Protein AF-A2Q1G0-F1 (afdb_monomer_lite)

Secondary structure (DSSP, 8-state):
-----HHHHHHHHHHHHHHHHHHHHTS---HHHHHHIIIIIITHHHHHHHHHS---HHHHHHHHHHHHHHHHHHHHTTS--

pLDDT: mean 74.25, std 13.34, range [36.53, 87.56]

Organism: Medicago truncatula (NCBI:txid3880)

Foldseek 3Di:
DDPVDPCNVCVVLVVVLVVLLVVCVVPPDDLVRLVCCLVPPLVVSVVVCVVVDDDDVVSVVVSVVVSVCSNVVVVVVVVVD

Radius of gyration: 14.49 Å; chains: 1; bounding box: 28×23×51 Å

Sequence (81 aa):
MVARSKKATFSFIKDRVWQKISSWSSKCLSKAGREVMIKYVLQAIPSYVMSIFRLPNTLLDEIEKIMSAFWWVMVVQAMEV

Structure (mmCIF, N/CA/C/O backbone):
data_AF-A2Q1G0-F1
#
_entry.id   AF-A2Q1G0-F1
#
loop_
_atom_site.group_PDB
_atom_site.id
_atom_site.type_symbol
_atom_site.label_atom_id
_atom_site.label_alt_id
_atom_site.label_comp_id
_atom_site.label_asym_id
_atom_site.label_entity_id
_atom_site.label_seq_id
_atom_site.pdbx_PDB_ins_code
_atom_site.Cartn_x
_atom_site.Cartn_y
_atom_site.Cartn_z
_atom_site.occupancy
_atom_site.B_iso_or_equiv
_atom_site.auth_seq_id
_atom_site.auth_comp_id
_atom_site.auth_asym_id
_atom_site.auth_atom_id
_atom_site.pdbx_PDB_model_num
ATOM 1 N N . MET A 1 1 ? 13.467 6.532 -29.978 1.00 41.56 1 MET A N 1
ATOM 2 C CA . MET A 1 1 ? 13.668 6.858 -28.547 1.00 41.56 1 MET A CA 1
ATOM 3 C C . MET A 1 1 ? 12.350 6.743 -27.777 1.00 41.56 1 MET A C 1
ATOM 5 O O . MET A 1 1 ? 11.703 7.750 -27.559 1.00 41.56 1 MET A O 1
ATOM 9 N N . VAL A 1 2 ? 11.923 5.550 -27.354 1.00 47.34 2 VAL A N 1
ATOM 10 C CA . VAL A 1 2 ? 10.942 5.401 -26.255 1.00 47.34 2 VAL A CA 1
ATOM 11 C C . VAL A 1 2 ? 11.348 4.156 -25.473 1.00 47.34 2 VAL A C 1
ATOM 13 O O . VAL A 1 2 ? 10.793 3.077 -25.619 1.00 47.34 2 VAL A O 1
ATOM 16 N N . ALA A 1 3 ? 12.370 4.309 -24.639 1.00 48.62 3 ALA A N 1
ATOM 17 C CA . ALA A 1 3 ? 12.535 3.466 -23.467 1.00 48.62 3 ALA A CA 1
ATOM 18 C C . ALA A 1 3 ? 11.819 4.183 -22.315 1.00 48.62 3 ALA A C 1
ATOM 20 O O . ALA A 1 3 ? 12.455 4.661 -21.378 1.00 48.62 3 ALA A O 1
ATOM 21 N N . ARG A 1 4 ? 10.487 4.353 -22.405 1.00 52.81 4 ARG A N 1
ATOM 22 C CA . ARG A 1 4 ? 9.719 4.761 -21.221 1.00 52.81 4 ARG A CA 1
ATOM 23 C C . ARG A 1 4 ? 9.850 3.610 -20.235 1.00 52.81 4 ARG A C 1
ATOM 25 O O . ARG A 1 4 ? 9.282 2.542 -20.434 1.00 52.81 4 ARG A O 1
ATOM 32 N N . SER A 1 5 ? 10.715 3.825 -19.250 1.00 58.88 5 SER A N 1
ATOM 33 C CA . SER A 1 5 ? 11.089 2.884 -18.204 1.00 58.88 5 SER A CA 1
ATOM 34 C C . SER A 1 5 ? 9.876 2.093 -17.721 1.00 58.88 5 SER A C 1
ATOM 36 O O . SER A 1 5 ? 8.841 2.689 -17.433 1.00 58.88 5 SER A O 1
ATOM 38 N N . LYS A 1 6 ? 10.005 0.766 -17.589 1.00 55.25 6 LYS A N 1
ATOM 39 C CA . LYS A 1 6 ? 8.947 -0.125 -17.070 1.00 55.25 6 LYS A CA 1
ATOM 40 C C . LYS A 1 6 ? 8.315 0.422 -15.776 1.00 55.25 6 LYS A C 1
ATOM 42 O O . LYS A 1 6 ? 7.126 0.240 -15.551 1.00 55.25 6 LYS A O 1
ATOM 47 N N . LYS A 1 7 ? 9.082 1.178 -14.973 1.00 58.44 7 LYS A N 1
ATOM 48 C CA . LYS A 1 7 ? 8.606 1.899 -13.779 1.00 58.44 7 LYS A CA 1
ATOM 49 C C . LYS A 1 7 ? 7.494 2.918 -14.068 1.00 58.44 7 LYS A C 1
ATOM 51 O O . LYS A 1 7 ? 6.558 3.018 -13.287 1.00 58.44 7 LYS A O 1
ATOM 56 N N . ALA A 1 8 ? 7.558 3.645 -15.183 1.00 61.47 8 ALA A N 1
ATOM 57 C CA . ALA A 1 8 ? 6.535 4.616 -15.570 1.00 61.47 8 ALA A CA 1
ATOM 58 C C . ALA A 1 8 ? 5.221 3.931 -15.978 1.00 61.47 8 ALA A C 1
ATOM 60 O O . ALA A 1 8 ? 4.151 4.408 -15.612 1.00 61.47 8 ALA A O 1
ATOM 61 N N . THR A 1 9 ? 5.295 2.785 -16.666 1.00 63.91 9 THR A N 1
ATOM 62 C CA . THR A 1 9 ? 4.113 1.998 -17.062 1.00 63.91 9 THR A CA 1
ATOM 63 C C . THR A 1 9 ? 3.331 1.500 -15.848 1.00 63.91 9 THR A C 1
ATOM 65 O O . THR A 1 9 ? 2.104 1.538 -15.840 1.00 63.91 9 THR A O 1
ATOM 68 N N . PHE A 1 10 ? 4.033 1.079 -14.795 1.00 68.81 10 PHE A N 1
ATOM 69 C CA . PHE A 1 10 ? 3.409 0.544 -13.585 1.00 68.81 10 PHE A CA 1
ATOM 70 C C . PHE A 1 10 ? 3.156 1.593 -12.487 1.00 68.81 10 PHE A C 1
ATOM 72 O O . PHE A 1 10 ? 2.458 1.302 -11.516 1.00 68.81 10 PHE A O 1
ATOM 79 N N . SER A 1 11 ? 3.647 2.827 -12.653 1.00 74.88 11 SER A N 1
ATOM 80 C CA . SER A 1 11 ? 3.377 3.952 -11.740 1.0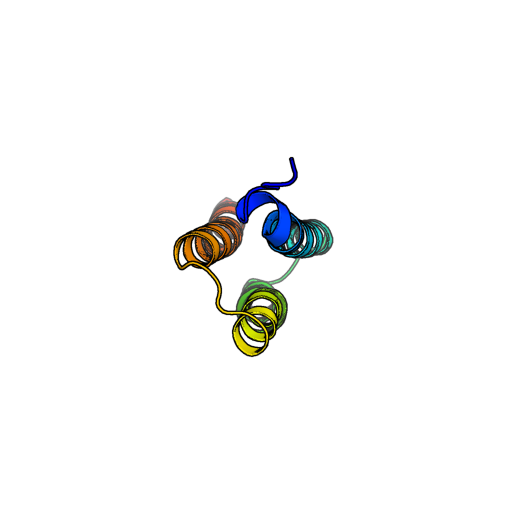0 74.88 11 SER A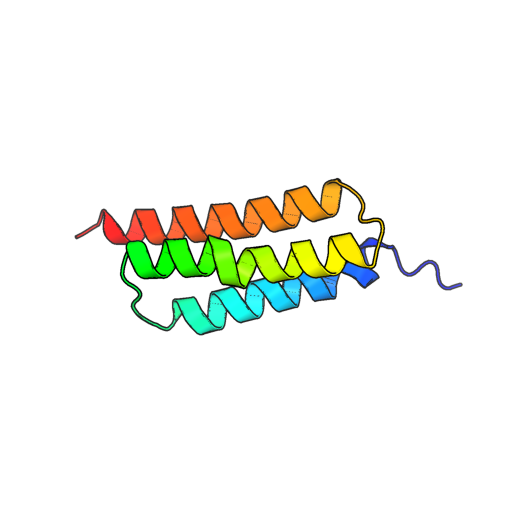 CA 1
ATOM 81 C C . SER A 1 11 ? 1.876 4.218 -11.577 1.00 74.88 11 SER A C 1
ATOM 83 O O . SER A 1 11 ? 1.400 4.512 -10.484 1.00 74.88 11 SER A O 1
ATOM 85 N N . PHE A 1 12 ? 1.100 4.013 -12.645 1.00 78.56 12 PHE A N 1
ATOM 86 C CA . PHE A 1 12 ? -0.357 4.141 -12.611 1.00 78.56 12 PHE A CA 1
ATOM 87 C C . PHE A 1 12 ? -1.028 3.168 -11.628 1.00 78.56 12 PHE A C 1
ATOM 89 O O . PHE A 1 12 ? -2.044 3.506 -11.030 1.00 78.56 12 PHE A O 1
ATOM 96 N N . ILE A 1 13 ? -0.467 1.972 -11.417 1.00 80.31 13 ILE A N 1
ATOM 97 C CA . ILE A 1 13 ? -1.016 1.005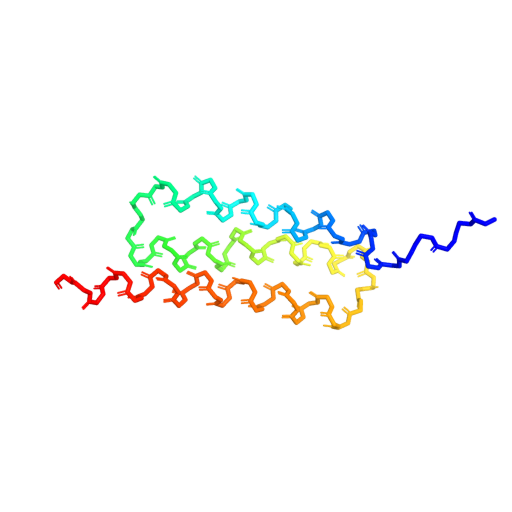 -10.453 1.00 80.31 13 ILE A CA 1
ATOM 98 C C . ILE A 1 13 ? -0.838 1.541 -9.034 1.00 80.31 13 ILE A C 1
ATOM 100 O O . ILE A 1 13 ? -1.783 1.527 -8.249 1.00 80.31 13 ILE A O 1
ATOM 104 N N . LYS A 1 14 ? 0.353 2.072 -8.729 1.00 80.56 14 LYS A N 1
ATOM 105 C CA . LYS A 1 14 ? 0.632 2.725 -7.445 1.00 80.56 14 LYS A CA 1
ATOM 106 C C . LYS A 1 14 ? -0.307 3.904 -7.206 1.00 80.56 14 LYS A C 1
ATOM 108 O O . LYS A 1 14 ? -0.886 3.994 -6.129 1.00 80.56 14 LYS A O 1
ATOM 113 N N . ASP A 1 15 ? -0.505 4.755 -8.211 1.00 84.06 15 ASP A N 1
ATOM 114 C CA . ASP A 1 15 ? -1.431 5.887 -8.117 1.00 84.06 15 ASP A CA 1
ATOM 115 C C . ASP A 1 15 ? -2.870 5.422 -7.846 1.00 84.06 15 ASP A C 1
ATOM 117 O O . ASP A 1 15 ? -3.525 5.908 -6.928 1.00 84.06 15 ASP A O 1
ATOM 121 N N . ARG A 1 16 ? -3.344 4.384 -8.545 1.00 83.50 16 ARG A N 1
ATOM 122 C CA . ARG A 1 16 ? -4.682 3.812 -8.318 1.00 83.50 16 ARG A CA 1
ATOM 123 C C . ARG A 1 16 ? -4.867 3.256 -6.907 1.00 83.50 16 ARG A C 1
ATOM 125 O O . ARG A 1 16 ? -5.932 3.463 -6.320 1.00 83.50 16 ARG A O 1
ATOM 132 N N . VAL A 1 17 ? -3.855 2.572 -6.371 1.00 83.56 17 VAL A N 1
ATOM 133 C CA . VAL A 1 17 ? -3.837 2.077 -4.984 1.00 83.56 17 VAL A CA 1
ATOM 134 C C . VAL A 1 17 ? -3.874 3.2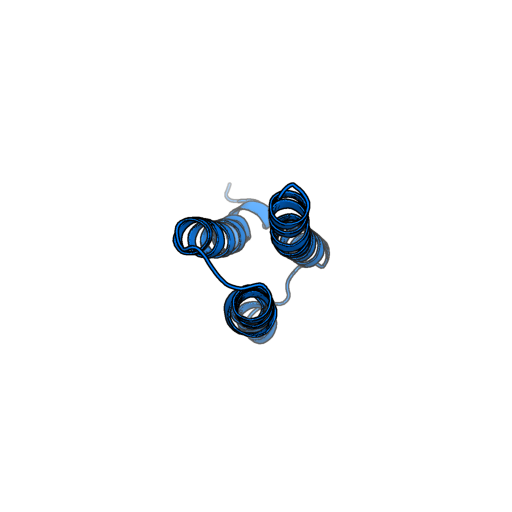57 -4.006 1.00 83.56 17 VAL A C 1
ATOM 136 O O . VAL A 1 17 ? -4.706 3.273 -3.100 1.00 83.56 17 VAL A O 1
ATOM 139 N N . TRP A 1 18 ? -3.051 4.283 -4.234 1.00 83.44 18 TRP A N 1
ATOM 140 C CA . TRP A 1 18 ? -2.989 5.487 -3.404 1.00 83.44 18 TRP A CA 1
ATOM 141 C C . TRP A 1 18 ? -4.305 6.274 -3.392 1.00 83.44 18 TRP A C 1
ATOM 143 O O . TRP A 1 18 ? -4.800 6.642 -2.330 1.00 83.44 18 TRP A O 1
ATOM 153 N N . GLN A 1 19 ? -4.930 6.467 -4.553 1.00 85.62 19 GLN A N 1
ATOM 154 C CA . GLN A 1 19 ? -6.234 7.124 -4.675 1.00 85.62 19 GLN A CA 1
ATOM 155 C C . GLN A 1 19 ? -7.328 6.367 -3.911 1.00 85.62 19 GLN A C 1
ATOM 157 O O . GLN A 1 19 ? -8.180 6.977 -3.262 1.00 85.62 19 GLN A O 1
ATOM 162 N N . LYS A 1 20 ? -7.300 5.026 -3.937 1.00 84.62 20 LYS A N 1
ATOM 163 C CA . LYS A 1 20 ? -8.217 4.203 -3.133 1.00 84.62 20 LYS A CA 1
ATOM 164 C C . LYS A 1 20 ? -7.958 4.360 -1.642 1.00 84.62 20 LYS A C 1
ATOM 166 O O . LYS A 1 20 ? -8.907 4.548 -0.894 1.00 84.62 20 LYS A O 1
ATOM 171 N N . ILE A 1 21 ? -6.700 4.342 -1.223 1.00 82.88 21 ILE A N 1
ATOM 172 C CA . ILE A 1 21 ? -6.321 4.574 0.173 1.00 82.88 21 ILE A CA 1
ATOM 173 C C . ILE A 1 21 ? -6.800 5.951 0.648 1.00 82.88 21 ILE A C 1
ATOM 175 O O . ILE A 1 21 ? -7.505 6.038 1.647 1.00 82.88 21 ILE A O 1
ATOM 179 N N . SER A 1 22 ? -6.490 7.015 -0.093 1.00 82.25 22 SER A N 1
ATOM 180 C CA . SER A 1 22 ? -6.831 8.394 0.272 1.00 82.25 22 SER A CA 1
ATOM 181 C C . SER A 1 22 ? -8.345 8.618 0.358 1.00 82.25 22 SER A C 1
ATOM 183 O O . SER A 1 22 ? -8.842 9.139 1.357 1.00 82.25 22 SER A O 1
ATOM 185 N N . SER A 1 23 ? -9.100 8.131 -0.633 1.00 82.94 23 SER A N 1
ATOM 186 C CA . SER A 1 23 ? -10.565 8.241 -0.650 1.00 82.94 23 SER A CA 1
ATOM 187 C C . SER A 1 23 ? -11.235 7.554 0.548 1.00 82.94 23 SER A C 1
ATOM 189 O O . SER A 1 23 ? -12.290 7.994 1.006 1.00 82.94 23 SER A O 1
ATOM 191 N N . TRP A 1 24 ? -10.632 6.483 1.066 1.00 76.50 24 TRP A N 1
ATOM 192 C CA . TRP A 1 24 ? -11.175 5.719 2.187 1.00 76.50 24 TRP A CA 1
ATOM 193 C C . TRP A 1 24 ? -10.610 6.144 3.539 1.00 76.50 24 TRP A C 1
ATOM 195 O O . TRP A 1 24 ? -11.318 6.030 4.531 1.00 76.50 24 TRP A O 1
ATOM 205 N N . SER A 1 25 ? -9.398 6.700 3.585 1.00 70.50 25 SER A N 1
ATOM 206 C CA . SER A 1 25 ? -8.828 7.313 4.790 1.00 70.50 25 SER A CA 1
ATOM 207 C C . SER A 1 25 ? -9.662 8.499 5.280 1.00 70.50 25 SER A C 1
ATOM 209 O O . SER A 1 25 ? -9.671 8.782 6.471 1.00 70.50 25 SER A O 1
ATOM 211 N N . SER A 1 26 ? -10.392 9.172 4.384 1.00 70.94 26 SER A N 1
ATOM 212 C CA . SER A 1 26 ? -11.359 10.219 4.742 1.00 70.94 26 SER A CA 1
ATOM 213 C C . SER A 1 26 ? -12.599 9.683 5.474 1.00 70.94 26 SER A C 1
ATOM 215 O O . SER A 1 26 ? -13.387 10.476 5.987 1.00 70.94 26 SER A O 1
ATOM 217 N N . LYS A 1 27 ? -12.821 8.364 5.495 1.00 71.94 27 LYS A N 1
ATOM 218 C CA . LYS A 1 27 ? -13.953 7.730 6.175 1.00 71.94 27 LYS A CA 1
ATOM 219 C C . LYS A 1 27 ? -13.449 7.111 7.476 1.00 71.94 27 LYS A C 1
ATOM 221 O O . LYS A 1 27 ? -12.513 6.316 7.461 1.00 71.94 27 LYS A O 1
ATOM 226 N N . CYS A 1 28 ? -14.082 7.431 8.602 1.00 70.19 28 CYS A N 1
ATOM 227 C CA . CYS A 1 28 ? -13.773 6.794 9.882 1.00 70.19 28 CYS A CA 1
ATOM 228 C C . CYS A 1 28 ? -14.168 5.308 9.833 1.00 70.19 28 CYS A C 1
ATOM 230 O O . CYS A 1 28 ? -15.331 4.954 10.012 1.00 70.19 28 CYS A O 1
ATOM 232 N N . LEU A 1 29 ? -13.204 4.430 9.550 1.00 72.56 29 LEU A N 1
ATOM 233 C CA . LEU A 1 29 ? -13.408 2.984 9.484 1.00 72.56 29 LEU A CA 1
ATOM 234 C C . LEU A 1 29 ? -13.040 2.323 10.813 1.00 72.56 29 LEU A C 1
ATOM 236 O O . LEU A 1 29 ? -11.994 2.602 11.404 1.00 72.56 29 LEU A O 1
ATOM 240 N N . SER A 1 30 ? -13.857 1.361 11.241 1.00 81.69 30 SER A N 1
ATOM 241 C CA . SER A 1 30 ? -13.504 0.477 12.352 1.00 81.69 30 SER A CA 1
ATOM 242 C C . SER A 1 30 ? -12.245 -0.339 12.025 1.00 81.69 30 SER A C 1
ATOM 244 O O . SER A 1 30 ? -11.877 -0.523 10.862 1.00 81.69 30 SER A O 1
ATOM 246 N N . LYS A 1 31 ? -11.557 -0.863 13.047 1.00 77.19 31 LYS A N 1
ATOM 247 C CA . LYS A 1 31 ? -10.370 -1.722 12.857 1.00 77.19 31 LYS A CA 1
ATOM 248 C C . LYS A 1 31 ? -10.662 -2.914 11.929 1.00 77.19 31 LYS A C 1
ATOM 250 O O . LYS A 1 31 ? -9.897 -3.160 11.003 1.00 77.19 31 LYS A O 1
ATOM 255 N N . ALA A 1 32 ? -11.809 -3.567 12.115 1.00 82.62 32 ALA A N 1
ATOM 256 C CA . ALA A 1 32 ? -12.261 -4.665 11.261 1.00 82.62 32 ALA A CA 1
ATOM 257 C C . ALA A 1 32 ? -12.556 -4.207 9.819 1.00 82.62 32 ALA A C 1
ATOM 259 O O . ALA A 1 32 ? -12.140 -4.862 8.866 1.00 82.62 32 ALA A O 1
ATOM 260 N N . GLY A 1 33 ? -13.206 -3.048 9.641 1.00 82.50 33 GLY A N 1
ATOM 261 C CA . GLY A 1 33 ? -13.474 -2.487 8.312 1.00 82.50 33 GLY A CA 1
ATOM 262 C C . GLY A 1 33 ? -12.196 -2.166 7.532 1.00 82.50 33 GLY A C 1
ATOM 263 O O . GLY A 1 33 ? -12.132 -2.385 6.322 1.00 82.50 33 GLY A O 1
ATOM 264 N N . ARG A 1 34 ? -11.147 -1.718 8.232 1.00 79.50 34 ARG A N 1
ATOM 265 C CA . ARG A 1 34 ? -9.821 -1.465 7.647 1.00 79.50 34 ARG A CA 1
ATOM 266 C C . ARG A 1 34 ? -9.143 -2.750 7.175 1.00 79.50 34 ARG A C 1
ATOM 268 O O . ARG A 1 34 ? -8.613 -2.784 6.069 1.00 79.50 34 ARG A O 1
ATOM 275 N N . GLU A 1 35 ? -9.193 -3.811 7.974 1.00 83.56 35 GLU A N 1
ATOM 276 C CA . GLU A 1 35 ? -8.582 -5.098 7.619 1.00 83.56 35 GLU A CA 1
ATOM 277 C C . GLU A 1 35 ? -9.227 -5.708 6.373 1.00 83.56 35 GLU A C 1
ATOM 279 O O . GLU A 1 35 ? -8.535 -6.130 5.444 1.00 83.56 35 GLU A O 1
ATOM 284 N N . VAL A 1 36 ? -10.561 -5.685 6.325 1.00 87.56 36 VAL A N 1
ATOM 285 C CA . VAL A 1 36 ? -11.336 -6.148 5.170 1.00 87.56 36 VAL A CA 1
ATOM 286 C C . VAL A 1 36 ? -10.989 -5.321 3.932 1.00 87.56 36 VAL A C 1
ATOM 288 O O . VAL A 1 36 ? -10.745 -5.876 2.863 1.00 87.56 36 VAL A O 1
ATOM 291 N N . MET A 1 37 ? -10.887 -3.998 4.059 1.00 84.06 37 MET A N 1
ATOM 292 C CA . MET A 1 37 ? -10.515 -3.145 2.932 1.00 84.06 37 MET A CA 1
ATOM 293 C C . MET A 1 37 ? -9.127 -3.498 2.374 1.00 84.06 37 MET A C 1
ATOM 295 O O . MET A 1 37 ? -8.970 -3.621 1.159 1.00 84.06 37 MET A O 1
ATOM 299 N N . ILE A 1 38 ? -8.124 -3.698 3.230 1.00 85.12 38 ILE A N 1
ATOM 300 C CA . ILE A 1 38 ? -6.779 -4.062 2.766 1.00 85.12 38 ILE A CA 1
ATOM 301 C C . ILE A 1 38 ? -6.793 -5.427 2.072 1.00 85.12 38 ILE A C 1
ATOM 303 O O . ILE A 1 38 ? -6.302 -5.551 0.947 1.00 85.12 38 ILE A O 1
ATOM 307 N N . LYS A 1 39 ? -7.406 -6.433 2.704 1.00 84.00 39 LYS A N 1
ATOM 308 C CA . LYS A 1 39 ? -7.414 -7.816 2.206 1.00 84.00 39 LYS A CA 1
ATOM 309 C C . LYS A 1 39 ? -8.225 -8.014 0.931 1.00 84.00 39 LYS A C 1
ATOM 311 O O . LYS A 1 39 ? -7.847 -8.841 0.112 1.00 84.00 39 LYS A O 1
ATOM 316 N N . TYR A 1 40 ? -9.323 -7.284 0.758 1.00 86.56 40 TYR A N 1
ATOM 317 C CA . TYR A 1 40 ? -10.232 -7.515 -0.366 1.00 86.56 40 TYR A CA 1
ATOM 318 C C . TYR A 1 40 ? -10.169 -6.420 -1.426 1.00 86.56 40 TYR A C 1
ATOM 320 O O . TYR A 1 40 ? -10.244 -6.723 -2.611 1.00 86.56 40 TYR A O 1
ATOM 328 N N . VAL A 1 41 ? -10.012 -5.151 -1.042 1.00 84.81 41 VAL A N 1
ATOM 329 C CA . VAL A 1 41 ? -10.035 -4.033 -2.001 1.00 84.81 41 VAL A CA 1
ATOM 330 C C . VAL A 1 41 ? -8.631 -3.721 -2.503 1.00 84.81 41 VAL A C 1
ATOM 332 O O . VAL A 1 41 ? -8.415 -3.638 -3.712 1.00 84.81 41 VAL A O 1
ATOM 335 N N . LEU A 1 42 ? -7.666 -3.557 -1.594 1.00 84.62 42 LEU A N 1
ATOM 336 C CA . LEU A 1 42 ? -6.306 -3.172 -1.980 1.00 84.62 42 LEU A CA 1
ATOM 337 C C . LEU A 1 42 ? -5.537 -4.329 -2.612 1.00 84.62 42 LEU A C 1
ATOM 339 O O . LEU A 1 42 ? -4.874 -4.101 -3.616 1.00 84.62 42 LEU A O 1
ATOM 343 N N . GLN A 1 43 ? -5.691 -5.553 -2.102 1.00 85.19 43 GLN A N 1
ATOM 344 C CA . GLN A 1 43 ? -5.083 -6.769 -2.663 1.00 85.19 43 GLN A CA 1
ATOM 345 C C . GLN A 1 43 ? -5.677 -7.213 -4.012 1.00 85.19 43 GLN A C 1
ATOM 347 O O . GLN A 1 43 ? -4.972 -7.820 -4.820 1.00 85.19 43 GLN A O 1
ATOM 352 N N . ALA A 1 44 ? -6.932 -6.866 -4.321 1.00 87.44 44 ALA A N 1
ATOM 353 C CA . ALA A 1 44 ? -7.534 -7.195 -5.618 1.00 87.44 44 ALA A CA 1
ATOM 354 C C . ALA A 1 44 ? -6.827 -6.497 -6.793 1.00 87.44 44 ALA A C 1
ATOM 356 O O . ALA A 1 44 ? -6.721 -7.068 -7.878 1.00 87.44 44 ALA A O 1
ATOM 357 N N . ILE A 1 45 ? -6.302 -5.285 -6.580 1.00 84.00 45 ILE A N 1
ATOM 358 C CA . ILE A 1 45 ? -5.608 -4.503 -7.613 1.00 84.00 45 ILE A CA 1
ATOM 359 C C . ILE A 1 45 ? 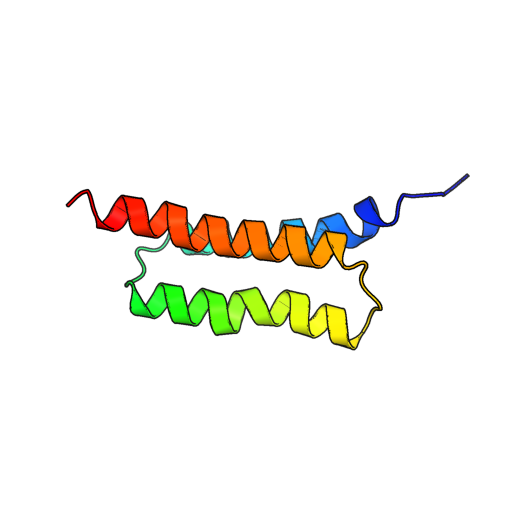-4.315 -5.201 -8.084 1.00 84.00 45 ILE A C 1
ATOM 361 O O . ILE A 1 45 ? -4.223 -5.503 -9.275 1.00 84.00 45 ILE A O 1
ATOM 365 N N . PRO A 1 46 ? -3.321 -5.498 -7.220 1.00 80.69 46 PRO A N 1
ATOM 366 C CA . PRO A 1 46 ? -2.130 -6.228 -7.630 1.00 80.69 46 PRO A CA 1
ATOM 367 C C . PRO A 1 46 ? -2.464 -7.655 -8.078 1.00 80.69 46 PRO A C 1
ATOM 369 O O . PRO A 1 46 ? -1.858 -8.111 -9.042 1.00 80.69 46 PRO A O 1
ATOM 372 N N . SER A 1 47 ? -3.454 -8.329 -7.475 1.00 84.31 47 SER A N 1
ATOM 373 C CA . SER A 1 47 ? -3.883 -9.676 -7.898 1.00 84.31 47 SER A CA 1
ATOM 374 C C . SER A 1 47 ? -4.375 -9.709 -9.343 1.00 84.31 47 SER A C 1
ATOM 376 O O . SER A 1 47 ? -3.963 -10.569 -10.123 1.00 84.31 47 SER A O 1
ATOM 378 N N . TYR A 1 48 ? -5.196 -8.731 -9.733 1.00 84.81 48 TYR A N 1
ATOM 379 C CA . TYR A 1 48 ? -5.648 -8.598 -11.113 1.00 84.81 48 TYR A CA 1
ATOM 380 C C . TYR A 1 48 ? -4.471 -8.365 -12.061 1.00 84.81 48 TYR A C 1
ATOM 382 O O . TYR A 1 48 ? -4.337 -9.071 -13.056 1.00 84.81 48 TYR A O 1
ATOM 390 N N . VAL A 1 49 ? -3.577 -7.425 -11.732 1.00 81.00 49 VAL A N 1
ATOM 391 C CA . VAL A 1 49 ? -2.428 -7.107 -12.592 1.00 81.00 49 VAL A CA 1
ATOM 392 C C . VAL A 1 49 ? -1.466 -8.296 -12.710 1.00 81.00 49 VAL A C 1
ATOM 394 O O . VAL A 1 49 ? -0.969 -8.550 -13.805 1.00 81.00 49 VAL A O 1
ATOM 397 N N . MET A 1 50 ? -1.243 -9.060 -11.637 1.00 80.38 50 MET A N 1
ATOM 398 C CA . MET A 1 50 ? -0.429 -10.283 -11.659 1.00 80.38 50 MET A CA 1
ATOM 399 C C . MET A 1 50 ? -0.994 -11.348 -12.604 1.00 80.38 50 MET A C 1
ATOM 401 O O . MET A 1 50 ? -0.221 -12.069 -13.231 1.00 80.38 50 MET A O 1
ATOM 405 N N . SER A 1 51 ? -2.322 -11.428 -12.749 1.00 80.88 51 SER A N 1
ATOM 406 C CA . SER A 1 51 ? -2.957 -12.387 -13.660 1.00 80.88 51 SER A CA 1
ATOM 407 C C . SER A 1 51 ? -2.765 -12.038 -15.138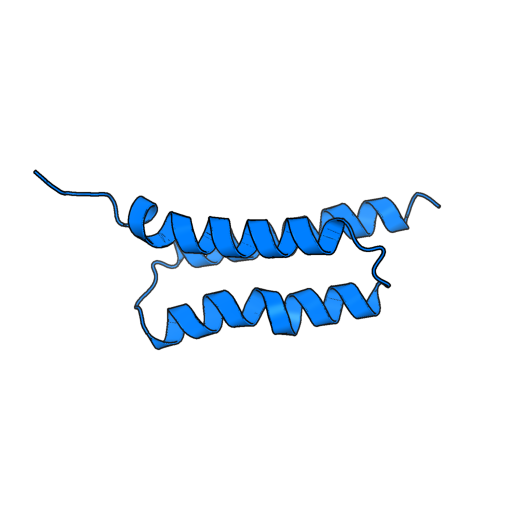 1.00 80.88 51 SER A C 1
ATOM 409 O O . SER A 1 51 ? -2.814 -12.933 -15.978 1.00 80.88 51 SER A O 1
ATOM 411 N N . ILE A 1 52 ? -2.586 -10.757 -15.471 1.00 80.88 52 ILE A N 1
ATOM 412 C CA . ILE A 1 52 ? -2.507 -10.280 -16.863 1.00 80.88 52 ILE A CA 1
ATOM 413 C C . ILE A 1 52 ? -1.083 -9.894 -17.288 1.00 80.88 52 ILE A C 1
ATOM 415 O O . ILE A 1 52 ? -0.781 -9.887 -18.480 1.00 80.88 52 ILE A O 1
ATOM 419 N N . PHE A 1 53 ? -0.191 -9.589 -16.338 1.00 78.56 53 PHE A N 1
ATOM 420 C CA . PHE A 1 53 ? 1.175 -9.141 -16.607 1.00 78.56 53 PHE A CA 1
ATOM 421 C C . PHE A 1 53 ? 2.204 -9.808 -15.692 1.00 78.56 53 PHE A C 1
ATOM 423 O O . PHE A 1 53 ? 2.037 -9.903 -14.478 1.00 78.56 53 PHE A O 1
ATOM 430 N N . ARG A 1 54 ? 3.359 -10.160 -16.273 1.00 75.31 54 ARG A N 1
ATOM 431 C CA . ARG A 1 54 ? 4.554 -10.546 -15.510 1.00 75.31 54 ARG A CA 1
ATOM 432 C C . ARG A 1 54 ? 5.181 -9.295 -14.887 1.00 75.31 54 ARG A C 1
ATOM 434 O O . ARG A 1 54 ? 5.920 -8.559 -15.544 1.00 75.31 54 ARG A O 1
ATOM 441 N N . LEU A 1 55 ? 4.834 -9.035 -13.631 1.00 70.00 55 LEU A N 1
ATOM 442 C CA . LEU A 1 55 ? 5.314 -7.883 -12.874 1.00 70.00 55 LEU A CA 1
ATOM 443 C C . LEU A 1 55 ? 6.733 -8.126 -12.333 1.00 70.00 55 LEU A C 1
ATOM 445 O O . LEU A 1 55 ? 7.054 -9.241 -11.923 1.00 70.00 55 LEU A O 1
ATOM 449 N N . PRO A 1 56 ? 7.598 -7.099 -12.300 1.00 76.62 56 PRO A N 1
ATOM 450 C CA . PRO A 1 56 ? 8.862 -7.190 -11.583 1.00 76.62 56 PRO A CA 1
ATOM 451 C C . PRO A 1 56 ? 8.604 -7.200 -10.068 1.00 76.62 56 PRO A C 1
ATOM 453 O O . PRO A 1 56 ? 7.876 -6.347 -9.563 1.00 76.62 56 PRO A O 1
ATOM 456 N N . ASN A 1 57 ? 9.255 -8.115 -9.342 1.00 78.06 57 ASN A N 1
ATOM 457 C CA . ASN A 1 57 ? 9.112 -8.275 -7.883 1.00 78.06 57 ASN A CA 1
ATOM 458 C C . ASN A 1 57 ? 9.328 -6.968 -7.103 1.00 78.06 57 ASN A C 1
ATOM 460 O O . ASN A 1 57 ? 8.686 -6.736 -6.088 1.00 78.06 57 ASN A O 1
ATOM 464 N N . THR A 1 58 ? 10.174 -6.070 -7.616 1.00 79.62 58 THR A N 1
ATOM 465 C CA . THR A 1 58 ? 10.408 -4.746 -7.022 1.00 79.62 58 THR A CA 1
ATOM 466 C C . THR A 1 58 ? 9.141 -3.897 -6.929 1.00 79.62 58 THR A C 1
ATOM 468 O O . THR A 1 58 ? 8.990 -3.135 -5.986 1.00 79.62 58 THR A O 1
ATOM 471 N N . LEU A 1 59 ? 8.231 -4.006 -7.904 1.00 77.25 59 LEU A N 1
ATOM 472 C CA . LEU A 1 59 ? 6.984 -3.242 -7.897 1.00 77.25 59 LEU A CA 1
ATOM 473 C C . LEU A 1 59 ? 5.990 -3.808 -6.877 1.00 77.25 59 LEU A C 1
ATOM 475 O O . LEU A 1 59 ? 5.275 -3.047 -6.232 1.00 77.25 59 LEU A O 1
ATOM 479 N N . LEU A 1 60 ? 5.947 -5.135 -6.746 1.00 78.31 60 LEU A N 1
ATOM 480 C CA . LEU A 1 60 ? 5.113 -5.804 -5.750 1.00 78.31 60 LEU A CA 1
ATOM 481 C C . LEU A 1 60 ? 5.544 -5.396 -4.338 1.00 78.31 60 LEU A C 1
ATOM 483 O O . LEU A 1 60 ? 4.704 -4.930 -3.577 1.00 78.31 60 LEU A O 1
ATOM 487 N N . ASP A 1 61 ? 6.849 -5.428 -4.056 1.00 83.06 61 ASP A N 1
ATOM 488 C CA . ASP A 1 61 ? 7.417 -4.985 -2.775 1.00 83.06 61 ASP A CA 1
ATOM 489 C C . ASP A 1 61 ? 7.072 -3.516 -2.457 1.00 83.06 61 ASP A C 1
ATOM 491 O O . ASP A 1 61 ? 6.688 -3.182 -1.336 1.00 83.06 61 ASP A O 1
ATOM 495 N N . GLU A 1 62 ? 7.118 -2.623 -3.454 1.00 83.19 62 GLU A N 1
ATOM 496 C CA . GLU A 1 62 ? 6.683 -1.233 -3.274 1.00 83.19 62 GLU A CA 1
ATOM 497 C C . GLU A 1 62 ? 5.184 -1.112 -2.944 1.00 83.19 62 GLU A C 1
ATOM 499 O O . GLU A 1 62 ? 4.808 -0.302 -2.094 1.00 83.19 62 GLU A O 1
ATOM 504 N N . ILE A 1 63 ? 4.319 -1.889 -3.602 1.00 82.56 63 ILE A N 1
ATOM 505 C CA . ILE A 1 63 ? 2.868 -1.877 -3.347 1.00 82.56 63 ILE A CA 1
ATOM 506 C C . ILE A 1 63 ? 2.568 -2.449 -1.954 1.00 82.56 63 ILE A C 1
ATOM 508 O O . ILE A 1 63 ? 1.772 -1.869 -1.212 1.00 82.56 63 ILE A O 1
ATOM 512 N N . GLU A 1 64 ? 3.236 -3.533 -1.560 1.00 83.44 64 GLU A N 1
ATOM 513 C CA . GLU A 1 64 ? 3.118 -4.126 -0.223 1.00 83.44 64 GLU A CA 1
ATOM 514 C C . GLU A 1 64 ? 3.587 -3.178 0.878 1.00 83.44 64 GLU A C 1
ATOM 516 O O . GLU A 1 64 ? 2.917 -3.064 1.910 1.00 83.44 64 GLU A O 1
ATOM 521 N N . LYS A 1 65 ? 4.666 -2.422 0.649 1.00 85.38 65 LYS A N 1
ATOM 522 C CA . LYS A 1 65 ? 5.108 -1.365 1.570 1.00 85.38 65 LYS A CA 1
ATOM 523 C C . LYS A 1 65 ? 4.057 -0.276 1.745 1.00 85.38 65 LYS A C 1
ATOM 525 O O . LYS A 1 65 ? 3.819 0.138 2.875 1.00 85.38 65 LYS A O 1
ATOM 530 N N . ILE A 1 66 ? 3.390 0.158 0.673 1.00 84.00 66 ILE A N 1
ATOM 531 C CA . ILE A 1 66 ? 2.317 1.164 0.756 1.00 84.00 66 ILE A CA 1
ATOM 532 C C . ILE A 1 66 ? 1.115 0.620 1.542 1.00 84.00 66 ILE A C 1
ATOM 534 O O . ILE A 1 66 ? 0.593 1.310 2.418 1.00 84.00 66 ILE A O 1
ATOM 538 N N . MET A 1 67 ? 0.691 -0.620 1.273 1.00 82.88 67 MET A N 1
ATOM 539 C CA . MET A 1 67 ? -0.415 -1.260 2.001 1.00 82.88 67 MET A CA 1
ATOM 540 C C . MET A 1 67 ? -0.084 -1.451 3.486 1.00 82.88 67 MET A C 1
ATOM 542 O O . MET A 1 67 ? -0.915 -1.167 4.350 1.00 82.88 67 MET A O 1
ATOM 546 N N . SER A 1 68 ? 1.144 -1.873 3.786 1.00 83.00 68 SER A N 1
ATOM 547 C CA . SER A 1 68 ? 1.629 -2.050 5.156 1.00 83.00 68 SER A CA 1
ATOM 548 C C . SER A 1 68 ? 1.742 -0.712 5.884 1.00 83.00 68 SER A C 1
ATOM 550 O O . SER A 1 68 ? 1.303 -0.594 7.023 1.00 83.00 68 SER A O 1
ATOM 552 N N . ALA A 1 69 ? 2.266 0.325 5.227 1.00 83.69 69 ALA A N 1
ATOM 553 C CA . ALA A 1 69 ? 2.326 1.670 5.789 1.00 83.69 69 ALA A CA 1
ATOM 554 C C . ALA A 1 69 ? 0.925 2.213 6.101 1.00 83.69 69 ALA A C 1
ATOM 556 O O . ALA A 1 69 ? 0.717 2.765 7.176 1.00 83.69 69 ALA A O 1
ATOM 557 N N . PHE A 1 70 ? -0.056 2.001 5.218 1.00 79.12 70 PHE A N 1
ATOM 558 C CA . PHE A 1 70 ? -1.445 2.390 5.475 1.00 79.12 70 PHE A CA 1
ATOM 559 C C . PHE A 1 70 ? -2.044 1.675 6.694 1.00 79.12 70 PHE A C 1
ATOM 561 O O . PHE A 1 70 ? -2.744 2.298 7.493 1.00 79.12 70 PHE A O 1
ATOM 568 N N . TRP A 1 71 ? -1.733 0.389 6.875 1.00 78.44 71 TRP A N 1
ATOM 569 C CA . TRP A 1 71 ? -2.124 -0.354 8.072 1.00 78.44 71 TRP A CA 1
ATOM 570 C C . TRP A 1 71 ? -1.505 0.243 9.342 1.00 78.44 71 TRP A C 1
ATOM 572 O O . TRP A 1 71 ? -2.230 0.557 10.284 1.00 78.44 71 TRP A O 1
ATOM 582 N N . TRP A 1 72 ? -0.186 0.457 9.357 1.00 76.44 72 TRP A N 1
ATOM 583 C CA . TRP A 1 72 ? 0.538 0.936 10.540 1.00 76.44 72 TRP A CA 1
ATOM 584 C C . TRP A 1 72 ? 0.229 2.392 10.903 1.00 76.44 72 TRP A C 1
ATOM 586 O O . TRP A 1 72 ? -0.034 2.674 12.069 1.00 76.44 72 TRP A O 1
ATOM 596 N N . VAL A 1 73 ? 0.190 3.307 9.928 1.00 70.25 73 VAL A N 1
ATOM 597 C CA . VAL A 1 73 ? -0.108 4.735 10.160 1.00 70.25 73 VAL A CA 1
ATOM 598 C C . VAL A 1 73 ? -1.483 4.911 10.809 1.00 70.25 73 VAL A C 1
ATOM 600 O O . VAL A 1 73 ? -1.646 5.706 11.731 1.00 70.25 73 VAL A O 1
ATOM 603 N N . MET A 1 74 ? -2.473 4.123 10.392 1.00 56.78 74 MET A N 1
ATOM 604 C CA . MET A 1 74 ? -3.809 4.182 10.980 1.00 56.78 74 MET A CA 1
ATOM 605 C C . MET A 1 74 ? -3.957 3.387 12.288 1.00 56.78 74 MET A C 1
ATOM 607 O O . MET A 1 74 ? -4.897 3.642 13.046 1.00 56.78 74 MET A O 1
ATOM 611 N N . VAL A 1 75 ? -3.080 2.413 12.558 1.00 57.25 75 VAL A N 1
ATOM 612 C CA . VAL A 1 75 ? -3.007 1.734 13.864 1.00 57.25 75 VAL A CA 1
ATOM 613 C C . VAL A 1 75 ? -2.458 2.683 14.928 1.00 57.25 75 VAL A C 1
ATOM 615 O O . VAL A 1 75 ? -3.016 2.718 16.020 1.00 57.25 75 VAL A O 1
ATOM 618 N N . VAL A 1 76 ? -1.447 3.497 14.601 1.00 54.41 76 VAL A N 1
ATOM 619 C CA . VAL A 1 76 ? -0.874 4.489 15.529 1.00 54.41 76 VAL A CA 1
ATOM 620 C C . VAL A 1 76 ? -1.925 5.521 15.962 1.00 54.41 76 VAL A C 1
ATOM 622 O O . VAL A 1 76 ? -2.071 5.763 17.153 1.00 54.41 76 VAL A O 1
ATOM 625 N N . GLN A 1 77 ? -2.767 6.014 15.044 1.00 45.06 77 GLN A N 1
ATOM 626 C CA . GLN A 1 77 ? -3.867 6.935 15.387 1.00 45.06 77 GLN A CA 1
ATOM 627 C C . GLN A 1 77 ? -4.964 6.327 16.281 1.00 45.06 77 GLN A C 1
ATOM 629 O O . GLN A 1 77 ? -5.734 7.060 16.889 1.00 45.06 77 GLN A O 1
ATOM 634 N N . ALA A 1 78 ? -5.070 4.997 16.358 1.00 45.22 78 ALA A N 1
ATOM 635 C CA . ALA A 1 78 ? -6.046 4.320 17.214 1.00 45.22 78 ALA A CA 1
ATOM 636 C C . ALA A 1 78 ? -5.506 4.011 18.621 1.00 45.22 78 ALA A C 1
ATOM 638 O O . ALA A 1 78 ? -6.268 3.536 19.456 1.00 45.22 78 ALA A O 1
ATOM 639 N N . MET A 1 79 ? -4.209 4.230 18.862 1.00 40.34 79 MET A N 1
ATOM 640 C CA . MET A 1 79 ? -3.551 4.010 20.155 1.00 40.34 79 MET A CA 1
ATOM 641 C C . MET A 1 79 ? -3.336 5.315 20.941 1.00 40.34 79 MET A C 1
ATOM 643 O O . MET A 1 79 ? -2.850 5.270 22.064 1.00 40.34 79 MET A O 1
ATOM 647 N N . GLU A 1 80 ? -3.699 6.457 20.351 1.00 39.47 80 GLU A N 1
ATOM 648 C CA . GLU A 1 80 ? -3.596 7.805 20.930 1.00 39.47 80 GLU A CA 1
ATOM 649 C C . GLU A 1 80 ? -4.927 8.302 21.539 1.00 39.47 80 GLU A C 1
ATOM 651 O O . GLU A 1 80 ? -5.120 9.503 21.715 1.00 39.47 80 GLU A O 1
ATOM 656 N N . VAL A 1 81 ? -5.850 7.382 21.856 1.00 36.53 81 VAL A N 1
ATOM 657 C CA . VAL A 1 81 ? -7.148 7.670 22.497 1.00 36.53 81 VAL A CA 1
ATOM 658 C C . VAL A 1 81 ? -7.347 6.798 23.726 1.00 36.53 81 VAL A C 1
ATOM 660 O O . VAL A 1 81 ? -7.111 5.574 23.605 1.00 36.53 81 VAL A O 1
#